Protein AF-A0A525IWB9-F1 (afdb_monomer_lite)

Sequence (132 aa):
MSERPVLIMIAVTKRSLAMPATTPESQALTFRILTALDKLARHENGTLTDEAVAAIEPACDRFVELHTEIMKLAPKRAGPFDPAQRCKDFEPARKVFEKPDTFEVFANLNPSLREAEKLCSRYGRRAAEAAS

Structure (mmCIF, N/CA/C/O backbone):
data_AF-A0A525IWB9-F1
#
_entry.id   AF-A0A525IWB9-F1
#
loop_
_atom_site.group_PDB
_atom_site.id
_atom_site.type_symbol
_atom_site.label_atom_id
_atom_site.label_alt_id
_atom_site.label_comp_id
_atom_site.label_asym_id
_atom_site.label_entity_id
_atom_site.label_seq_id
_atom_site.pdbx_PDB_ins_code
_atom_site.Cartn_x
_atom_site.Cartn_y
_atom_site.Cartn_z
_atom_site.occupancy
_atom_site.B_iso_or_equiv
_atom_site.auth_seq_id
_atom_site.auth_comp_id
_atom_site.auth_asym_id
_atom_site.auth_atom_id
_atom_site.pdbx_PDB_model_num
ATOM 1 N N . MET A 1 1 ? -10.262 11.592 -4.246 1.00 54.31 1 MET A N 1
ATOM 2 C CA . MET A 1 1 ? -9.749 10.210 -4.400 1.00 54.31 1 MET A CA 1
ATOM 3 C C . MET A 1 1 ? -10.042 9.470 -3.106 1.00 54.31 1 MET A C 1
ATOM 5 O O . MET A 1 1 ? -9.957 10.106 -2.067 1.00 54.31 1 MET A O 1
ATOM 9 N N . SER A 1 2 ? -10.427 8.192 -3.163 1.00 69.75 2 SER A N 1
ATOM 10 C CA . SER A 1 2 ? -10.586 7.355 -1.959 1.00 69.75 2 SER A CA 1
ATOM 11 C C . SER A 1 2 ? -9.243 7.231 -1.223 1.00 69.75 2 SER A C 1
ATOM 13 O O . SER A 1 2 ? -8.217 7.128 -1.894 1.00 69.75 2 SER A O 1
ATOM 15 N N . GLU A 1 3 ? -9.217 7.218 0.118 1.00 79.25 3 GLU A N 1
ATOM 16 C CA . GLU A 1 3 ? -7.968 6.998 0.872 1.00 79.25 3 GLU A CA 1
ATOM 17 C C . GLU A 1 3 ? -7.464 5.549 0.766 1.00 79.25 3 GLU A C 1
ATOM 19 O O . GLU A 1 3 ? -6.282 5.282 0.973 1.00 79.25 3 GLU A O 1
ATOM 24 N N . ARG A 1 4 ? -8.333 4.601 0.396 1.00 87.69 4 ARG A N 1
ATOM 25 C CA . ARG A 1 4 ? -8.058 3.154 0.396 1.00 87.69 4 ARG A CA 1
ATOM 26 C C . ARG A 1 4 ? -6.792 2.742 -0.370 1.00 87.69 4 ARG A C 1
ATOM 28 O O . ARG A 1 4 ? -5.980 2.020 0.214 1.00 87.69 4 ARG A O 1
ATOM 35 N N . PRO A 1 5 ? -6.548 3.200 -1.618 1.00 86.44 5 PRO A N 1
ATOM 36 C CA . PRO A 1 5 ? -5.299 2.900 -2.320 1.00 86.44 5 PRO A CA 1
ATOM 37 C C . PRO A 1 5 ? -4.065 3.416 -1.574 1.00 86.44 5 PRO A C 1
ATOM 39 O O . PRO A 1 5 ? -3.016 2.777 -1.593 1.00 86.44 5 PRO A O 1
ATOM 42 N N . VAL A 1 6 ? -4.187 4.555 -0.887 1.00 84.44 6 VAL A N 1
ATOM 43 C CA . VAL A 1 6 ? -3.088 5.158 -0.125 1.00 84.44 6 VAL A CA 1
ATOM 44 C C . VAL A 1 6 ? -2.752 4.320 1.104 1.00 84.44 6 VAL A C 1
ATOM 46 O O . VAL A 1 6 ? -1.576 4.047 1.340 1.00 84.44 6 VAL A O 1
ATOM 49 N N . LEU A 1 7 ? -3.757 3.821 1.829 1.00 89.12 7 LEU A N 1
ATOM 50 C CA . LEU A 1 7 ? -3.541 2.928 2.975 1.00 89.12 7 LEU A CA 1
ATOM 51 C C . LEU A 1 7 ? -2.818 1.632 2.558 1.00 89.12 7 LEU A C 1
ATOM 53 O O . LEU A 1 7 ? -1.889 1.191 3.237 1.00 89.12 7 LEU A O 1
ATOM 57 N N . ILE A 1 8 ? -3.177 1.064 1.399 1.00 91.44 8 ILE A N 1
ATOM 58 C CA . ILE A 1 8 ? -2.498 -0.109 0.819 1.00 91.44 8 ILE A CA 1
ATOM 59 C C . ILE A 1 8 ? -1.023 0.208 0.524 1.00 91.44 8 ILE A C 1
ATOM 61 O O . ILE A 1 8 ? -0.137 -0.563 0.899 1.00 91.44 8 ILE A O 1
ATOM 65 N N . MET A 1 9 ? -0.743 1.354 -0.106 1.00 87.75 9 MET A N 1
ATOM 66 C CA . MET A 1 9 ? 0.630 1.781 -0.403 1.00 87.75 9 MET A CA 1
ATOM 67 C C . MET A 1 9 ? 1.463 1.990 0.869 1.00 87.75 9 MET A C 1
ATOM 69 O O . MET A 1 9 ? 2.642 1.630 0.893 1.00 87.75 9 MET A O 1
ATOM 73 N N . ILE A 1 10 ? 0.870 2.519 1.944 1.00 87.19 10 ILE A N 1
ATOM 74 C CA . ILE A 1 10 ? 1.555 2.684 3.234 1.00 87.19 10 ILE A CA 1
ATOM 75 C C . ILE A 1 10 ? 1.952 1.326 3.820 1.00 87.19 10 ILE A C 1
ATOM 77 O O . ILE A 1 10 ? 3.096 1.174 4.245 1.00 87.19 10 ILE A O 1
ATOM 81 N N . ALA A 1 11 ? 1.072 0.320 3.798 1.00 91.88 11 ALA A N 1
ATOM 82 C CA . ALA A 1 11 ? 1.393 -1.015 4.314 1.00 91.88 11 ALA A CA 1
ATOM 83 C C . ALA A 1 11 ? 2.593 -1.650 3.580 1.00 91.88 11 ALA A C 1
ATOM 85 O O . ALA A 1 11 ? 3.518 -2.169 4.214 1.00 91.88 11 ALA A O 1
ATOM 86 N N . VAL A 1 12 ? 2.626 -1.553 2.243 1.00 90.06 12 VAL A N 1
ATOM 87 C CA . VAL A 1 12 ? 3.751 -2.033 1.410 1.00 90.06 12 VAL A CA 1
ATOM 88 C C . VAL A 1 12 ? 5.028 -1.247 1.695 1.00 90.06 12 VAL A C 1
ATOM 90 O O . VAL A 1 12 ? 6.120 -1.818 1.775 1.00 90.06 12 VAL A O 1
ATOM 93 N N . THR A 1 13 ? 4.896 0.062 1.897 1.00 84.44 13 THR A N 1
ATOM 94 C CA . THR A 1 13 ? 6.021 0.923 2.259 1.00 84.44 13 THR A CA 1
ATOM 95 C C . THR A 1 13 ? 6.617 0.503 3.592 1.00 84.44 13 THR A C 1
ATOM 97 O O . THR A 1 13 ? 7.815 0.254 3.666 1.00 84.44 13 THR A O 1
ATOM 100 N N . LYS A 1 14 ? 5.793 0.370 4.636 1.00 86.31 14 LYS A N 1
ATOM 101 C CA . LYS A 1 14 ? 6.248 -0.033 5.970 1.00 86.31 14 LYS A CA 1
ATOM 102 C C . LYS A 1 14 ? 6.959 -1.382 5.941 1.00 86.31 14 LYS A C 1
ATOM 104 O O . LYS A 1 14 ? 8.001 -1.530 6.571 1.00 86.31 14 LYS A O 1
ATOM 109 N N . ARG A 1 15 ? 6.464 -2.337 5.147 1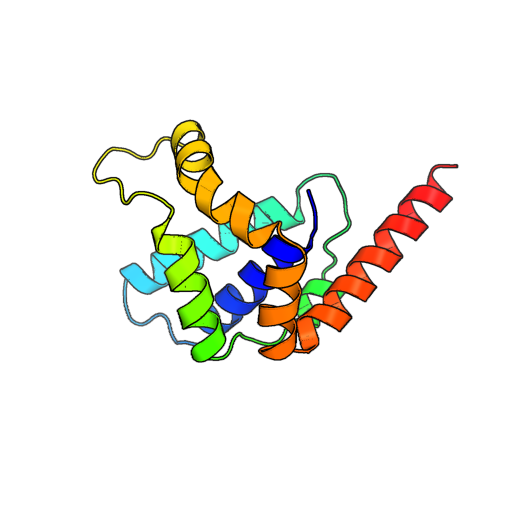.00 89.06 15 ARG A N 1
ATOM 110 C CA . ARG A 1 15 ? 7.149 -3.619 4.924 1.00 89.06 15 ARG A CA 1
ATOM 111 C C . ARG A 1 15 ? 8.521 -3.439 4.278 1.00 89.06 15 ARG A C 1
ATOM 113 O O . ARG A 1 15 ? 9.481 -4.056 4.729 1.00 89.06 15 ARG A O 1
ATOM 120 N N . SER A 1 16 ? 8.609 -2.587 3.260 1.00 82.56 16 SER A N 1
ATOM 121 C CA . SER A 1 16 ? 9.869 -2.290 2.568 1.00 82.56 16 SER A CA 1
ATOM 122 C C . SER A 1 16 ? 10.878 -1.600 3.492 1.00 82.56 16 SER A C 1
ATOM 124 O O . SER A 1 16 ? 12.058 -1.919 3.442 1.00 82.56 16 SER A O 1
ATOM 126 N N . LEU A 1 17 ? 10.413 -0.707 4.374 1.00 79.50 17 LEU A N 1
ATOM 127 C CA . LEU A 1 17 ? 11.240 -0.018 5.373 1.00 79.50 17 LEU A CA 1
ATOM 128 C C . LEU A 1 17 ? 11.690 -0.935 6.517 1.00 79.50 17 LEU A C 1
ATOM 130 O O . LEU A 1 17 ? 12.763 -0.732 7.077 1.00 79.50 17 LEU A O 1
ATOM 134 N N . ALA A 1 18 ? 10.885 -1.941 6.865 1.00 81.56 18 ALA A N 1
ATOM 135 C CA . ALA A 1 18 ? 11.248 -2.953 7.854 1.00 81.56 18 ALA A CA 1
ATOM 136 C C . ALA A 1 18 ? 12.355 -3.900 7.352 1.00 81.56 18 ALA A C 1
ATOM 138 O O . ALA A 1 18 ? 12.944 -4.636 8.143 1.00 81.56 18 ALA A O 1
ATOM 139 N N . MET A 1 19 ? 12.645 -3.898 6.046 1.00 75.81 19 MET A N 1
ATOM 140 C CA . MET A 1 19 ? 13.786 -4.603 5.475 1.00 75.81 19 MET A CA 1
ATOM 141 C C . MET A 1 19 ? 14.987 -3.651 5.397 1.00 75.81 19 MET A C 1
ATOM 143 O O . MET A 1 19 ? 14.859 -2.560 4.841 1.00 75.81 19 MET A O 1
ATOM 147 N N . PRO A 1 20 ? 16.167 -4.031 5.917 1.00 70.06 20 PRO A N 1
ATOM 148 C CA . PRO A 1 20 ? 17.338 -3.171 5.838 1.00 70.06 20 PRO A CA 1
ATOM 149 C C . PRO A 1 20 ? 17.693 -2.902 4.371 1.00 70.06 20 PRO A C 1
ATOM 151 O O . PRO A 1 20 ? 17.874 -3.827 3.578 1.00 70.06 20 PRO A O 1
ATOM 154 N N . ALA A 1 21 ? 17.792 -1.621 4.014 1.00 70.25 21 ALA A N 1
ATOM 155 C CA . ALA A 1 21 ? 18.175 -1.184 2.678 1.00 70.25 21 ALA A CA 1
ATOM 156 C C . ALA A 1 21 ? 19.690 -1.367 2.484 1.00 70.25 21 ALA A C 1
ATOM 158 O O . ALA A 1 21 ? 20.488 -0.451 2.694 1.00 70.25 21 ALA A O 1
ATOM 159 N N . THR A 1 22 ? 20.089 -2.590 2.138 1.00 74.44 22 THR A N 1
ATOM 160 C CA . THR A 1 22 ? 21.496 -3.007 2.029 1.00 74.44 22 THR A CA 1
ATOM 161 C C . THR A 1 22 ? 22.131 -2.690 0.675 1.00 74.44 22 THR A C 1
ATOM 163 O O . THR A 1 22 ? 23.346 -2.797 0.538 1.00 74.44 22 THR A O 1
ATOM 166 N N . THR A 1 23 ? 21.337 -2.282 -0.320 1.00 75.31 23 THR A N 1
ATOM 167 C CA . THR A 1 23 ? 21.807 -1.951 -1.678 1.00 75.31 23 THR A CA 1
ATOM 168 C C . THR A 1 23 ? 21.439 -0.518 -2.077 1.00 75.31 23 THR A C 1
ATOM 170 O O . THR A 1 23 ? 20.387 -0.027 -1.645 1.00 75.31 23 THR A O 1
ATOM 173 N N . PRO A 1 24 ? 22.233 0.151 -2.934 1.00 76.00 24 PRO A N 1
ATOM 174 C CA . PRO A 1 24 ? 21.902 1.478 -3.463 1.00 76.00 24 PRO A CA 1
ATOM 175 C C . PRO A 1 24 ? 20.512 1.543 -4.111 1.00 76.00 24 PRO A C 1
ATOM 177 O O . PRO A 1 24 ? 19.774 2.512 -3.935 1.00 76.00 24 PRO A O 1
ATOM 180 N N . GLU A 1 25 ? 20.109 0.482 -4.808 1.00 70.31 25 GLU A N 1
ATOM 181 C CA . GLU A 1 25 ? 18.802 0.363 -5.449 1.00 70.31 25 GLU A CA 1
ATOM 182 C C . GLU A 1 25 ? 17.667 0.313 -4.419 1.00 70.31 25 GLU A C 1
ATOM 184 O O . GLU A 1 25 ? 16.662 1.013 -4.574 1.00 70.31 25 GLU A O 1
ATOM 189 N N . SER A 1 26 ? 17.832 -0.469 -3.346 1.00 66.75 26 SER A N 1
ATOM 190 C CA . SER A 1 26 ? 16.850 -0.539 -2.255 1.00 66.75 26 SER A CA 1
ATOM 191 C C . SER A 1 26 ? 16.720 0.790 -1.504 1.00 66.75 26 SER A C 1
ATOM 193 O O . SER A 1 26 ? 15.611 1.202 -1.169 1.00 66.75 26 SER A O 1
ATOM 195 N N . GLN A 1 27 ? 17.824 1.521 -1.319 1.00 68.75 27 GLN A N 1
ATOM 196 C CA . GLN A 1 27 ? 17.824 2.845 -0.689 1.00 68.75 27 GLN A CA 1
ATOM 197 C C . GLN A 1 27 ? 17.124 3.888 -1.568 1.00 68.75 27 GLN A C 1
ATOM 199 O O . GLN A 1 27 ? 16.285 4.652 -1.084 1.00 68.75 27 GLN A O 1
ATOM 204 N N . ALA A 1 28 ? 17.405 3.890 -2.874 1.00 70.50 28 ALA A N 1
ATOM 205 C CA . ALA A 1 28 ? 16.753 4.781 -3.830 1.00 70.50 28 ALA A CA 1
ATOM 206 C C . ALA A 1 28 ? 15.242 4.511 -3.939 1.00 70.50 28 ALA A C 1
ATOM 208 O O . ALA A 1 28 ? 14.452 5.451 -4.064 1.00 70.50 28 ALA A O 1
ATOM 209 N N . LEU A 1 29 ? 14.823 3.243 -3.873 1.00 67.94 29 LEU A N 1
ATOM 210 C CA . LEU A 1 29 ? 13.411 2.866 -3.817 1.00 67.94 29 LEU A CA 1
ATOM 211 C C . LEU A 1 29 ? 12.751 3.392 -2.537 1.00 67.94 29 LEU A C 1
ATOM 213 O O . LEU A 1 29 ? 11.728 4.069 -2.625 1.00 67.94 29 LEU A O 1
ATOM 217 N N . THR A 1 30 ? 13.372 3.166 -1.379 1.00 68.75 30 THR A N 1
ATOM 218 C CA . THR A 1 30 ? 12.917 3.691 -0.085 1.00 68.75 30 THR A CA 1
ATOM 219 C C . THR A 1 30 ? 12.729 5.208 -0.118 1.00 68.75 30 THR A C 1
ATOM 221 O O . THR A 1 30 ? 11.656 5.699 0.230 1.00 68.75 30 THR A O 1
ATOM 224 N N . PHE A 1 31 ? 13.711 5.964 -0.616 1.00 68.81 31 PHE A N 1
ATOM 225 C CA . PHE A 1 31 ? 13.616 7.424 -0.702 1.00 68.81 31 PHE A CA 1
ATOM 226 C C . PHE A 1 31 ? 12.485 7.895 -1.631 1.00 68.81 31 PHE A C 1
ATOM 228 O O . PHE A 1 31 ? 11.748 8.829 -1.304 1.00 68.81 31 PHE A O 1
ATOM 235 N N . ARG A 1 32 ? 12.300 7.232 -2.783 1.00 66.88 32 ARG A N 1
ATOM 236 C CA . ARG A 1 32 ? 11.201 7.538 -3.716 1.00 66.88 32 ARG A CA 1
ATOM 237 C C . ARG A 1 32 ? 9.838 7.297 -3.081 1.00 66.88 32 ARG A C 1
ATOM 239 O O . ARG A 1 32 ? 8.940 8.116 -3.261 1.00 66.88 32 ARG A O 1
ATOM 246 N N . ILE A 1 33 ? 9.695 6.198 -2.346 1.00 67.50 33 ILE A N 1
ATOM 247 C CA . ILE A 1 33 ? 8.451 5.846 -1.666 1.00 67.50 33 ILE A CA 1
ATOM 248 C C . ILE A 1 33 ? 8.154 6.847 -0.541 1.00 67.50 33 ILE A C 1
ATOM 250 O O . ILE A 1 33 ? 7.050 7.382 -0.493 1.00 67.50 33 ILE A O 1
ATOM 254 N N . LEU A 1 34 ? 9.136 7.173 0.304 1.00 69.12 34 LEU A N 1
ATOM 255 C CA . LEU A 1 34 ? 8.980 8.179 1.362 1.00 69.12 34 LEU A CA 1
ATOM 256 C C . LEU A 1 34 ? 8.598 9.554 0.795 1.00 69.12 34 LEU A C 1
ATOM 258 O O . LEU A 1 34 ? 7.695 10.204 1.310 1.00 69.12 34 LEU A O 1
ATOM 262 N N . THR A 1 35 ? 9.217 9.964 -0.315 1.00 67.88 35 THR A N 1
ATOM 263 C CA . THR A 1 35 ? 8.874 11.217 -1.009 1.00 67.88 35 THR A CA 1
ATOM 264 C C . THR A 1 35 ? 7.447 11.195 -1.565 1.00 67.88 35 THR A C 1
ATOM 266 O O . THR A 1 35 ? 6.751 12.209 -1.541 1.00 67.88 35 THR A O 1
ATOM 269 N N . ALA A 1 36 ? 7.000 10.055 -2.099 1.00 66.00 36 ALA A N 1
ATOM 270 C CA . ALA A 1 36 ? 5.633 9.901 -2.587 1.00 66.00 36 ALA A CA 1
ATOM 271 C C . ALA A 1 36 ? 4.620 9.969 -1.435 1.00 66.00 36 ALA A C 1
ATOM 273 O O . ALA A 1 36 ? 3.602 10.641 -1.575 1.00 66.00 36 ALA A O 1
ATOM 274 N N . LEU A 1 37 ? 4.921 9.342 -0.294 1.00 66.50 37 LEU A N 1
ATOM 275 C CA . LEU A 1 37 ? 4.086 9.417 0.904 1.00 66.50 37 LEU A CA 1
ATOM 276 C C . LEU A 1 37 ? 4.018 10.833 1.482 1.00 66.50 37 LEU A C 1
ATOM 278 O O . LEU A 1 37 ? 2.921 11.284 1.783 1.00 66.50 37 LEU A O 1
ATOM 282 N N . ASP A 1 38 ? 5.137 11.557 1.572 1.00 67.94 38 ASP A N 1
ATOM 283 C CA . ASP A 1 38 ? 5.153 12.949 2.053 1.00 67.94 38 ASP A CA 1
ATOM 284 C C . ASP A 1 38 ? 4.297 13.863 1.157 1.00 67.94 38 ASP A C 1
ATOM 286 O O . ASP A 1 38 ? 3.498 14.660 1.646 1.00 67.94 38 ASP A O 1
ATOM 290 N N . LYS A 1 39 ? 4.363 13.684 -0.168 1.00 66.69 39 LYS A N 1
ATOM 291 C CA . LYS A 1 39 ? 3.499 14.413 -1.113 1.00 66.69 39 LYS A CA 1
ATOM 292 C C . LYS A 1 39 ? 2.022 14.041 -0.988 1.00 66.69 39 LYS A C 1
ATOM 294 O O . LYS A 1 39 ? 1.172 14.911 -1.149 1.00 66.69 39 LYS A O 1
ATOM 299 N N . LEU A 1 40 ? 1.713 12.769 -0.730 1.00 64.19 40 LEU A N 1
ATOM 300 C CA . LEU A 1 40 ? 0.338 12.297 -0.541 1.00 64.19 40 LEU A CA 1
ATOM 301 C C . LEU A 1 40 ? -0.251 12.777 0.791 1.00 64.19 40 LEU A C 1
ATOM 303 O O . LEU A 1 40 ? -1.409 13.178 0.815 1.00 64.19 40 LEU A O 1
ATOM 307 N N . ALA A 1 41 ? 0.545 12.794 1.863 1.00 60.34 41 ALA A N 1
ATOM 308 C CA . ALA A 1 41 ? 0.151 13.308 3.174 1.00 60.34 41 ALA A CA 1
ATOM 309 C C . ALA A 1 41 ? -0.107 14.824 3.155 1.00 60.34 41 ALA A C 1
ATOM 311 O O . ALA A 1 41 ? -0.974 15.314 3.870 1.00 60.34 41 ALA A O 1
ATOM 312 N N . ARG A 1 42 ? 0.612 15.568 2.304 1.00 60.81 42 ARG A N 1
ATOM 313 C CA . ARG A 1 42 ? 0.467 17.026 2.157 1.00 60.81 42 ARG A CA 1
ATOM 314 C C . ARG A 1 42 ? -0.563 17.463 1.110 1.00 60.81 42 ARG A C 1
ATOM 316 O O . ARG A 1 42 ? -0.771 18.664 0.955 1.00 60.81 42 ARG A O 1
ATOM 323 N N . HIS A 1 43 ? -1.188 16.542 0.373 1.00 56.81 43 HIS A N 1
ATOM 324 C CA . HIS A 1 43 ? -2.215 16.909 -0.606 1.00 56.81 43 HIS A CA 1
ATOM 325 C C . HIS A 1 43 ? -3.519 17.305 0.115 1.00 56.81 43 HIS A C 1
ATOM 327 O O . HIS A 1 43 ? -3.987 16.600 1.004 1.00 56.81 43 HIS A O 1
ATOM 333 N N . GLU A 1 44 ? -4.092 18.438 -0.298 1.00 47.84 44 GLU A N 1
ATOM 334 C CA . GLU A 1 44 ? -5.003 19.363 0.415 1.00 47.84 44 GLU A CA 1
ATOM 335 C C . GLU A 1 44 ? -6.328 18.845 1.028 1.00 47.84 44 GLU A C 1
ATOM 337 O O . GLU A 1 44 ? -7.138 19.655 1.465 1.00 47.84 44 GLU A O 1
ATOM 342 N N . ASN A 1 45 ? -6.570 17.537 1.150 1.00 52.34 45 ASN A N 1
ATOM 343 C CA . ASN A 1 45 ? -7.832 17.026 1.708 1.00 52.34 45 ASN A CA 1
ATOM 344 C C . ASN A 1 45 ? -7.755 16.509 3.154 1.00 52.34 45 ASN A C 1
ATOM 346 O O . ASN A 1 45 ? -8.781 16.092 3.678 1.00 52.34 45 ASN A O 1
ATOM 350 N N . GLY A 1 46 ? -6.593 16.543 3.819 1.00 54.50 46 GLY A N 1
ATOM 351 C CA . GLY A 1 46 ? -6.476 16.371 5.281 1.00 54.50 46 GLY A CA 1
ATOM 352 C C . GLY A 1 46 ? -7.008 15.058 5.883 1.00 54.50 46 GLY A C 1
ATOM 353 O O . GLY A 1 46 ? -7.078 14.937 7.103 1.00 54.50 46 GLY A O 1
ATOM 354 N N . THR A 1 47 ? -7.401 14.074 5.070 1.00 64.50 47 THR A N 1
ATOM 355 C CA . THR A 1 47 ? -8.031 12.843 5.565 1.00 64.50 47 THR A CA 1
ATOM 356 C C . THR A 1 47 ? -7.030 11.767 5.967 1.00 64.50 47 THR A C 1
ATOM 358 O O . THR A 1 47 ? -7.386 10.846 6.697 1.00 64.50 47 THR A O 1
ATOM 361 N N . LEU A 1 48 ? -5.769 11.875 5.549 1.00 75.06 48 LEU A N 1
ATOM 362 C CA . LEU A 1 48 ? -4.705 10.962 5.952 1.00 75.06 48 LEU A CA 1
ATOM 363 C C . LEU A 1 48 ? -3.943 11.554 7.145 1.00 75.06 48 LEU A C 1
ATOM 365 O O . LEU A 1 48 ? -3.091 12.418 6.960 1.00 75.06 48 LEU A O 1
ATOM 369 N N . THR A 1 49 ? -4.267 11.106 8.360 1.00 76.06 49 THR A N 1
ATOM 370 C CA . THR A 1 49 ? -3.643 11.611 9.595 1.00 76.06 49 THR A CA 1
ATOM 371 C C . THR A 1 49 ? -2.457 10.761 10.041 1.00 76.06 49 THR A C 1
ATOM 373 O O . THR A 1 49 ? -2.356 9.584 9.679 1.00 76.06 49 THR A O 1
ATOM 376 N N . ASP A 1 50 ? -1.585 11.327 10.877 1.00 79.38 50 ASP A N 1
ATOM 377 C CA . ASP A 1 50 ? -0.455 10.603 11.471 1.00 79.38 50 ASP A CA 1
ATOM 378 C C . ASP A 1 50 ? -0.922 9.382 12.273 1.00 79.38 50 ASP A C 1
ATOM 380 O O . ASP A 1 50 ? -0.288 8.329 12.219 1.00 79.38 50 ASP A O 1
ATOM 384 N N . GLU A 1 51 ? -2.071 9.467 12.952 1.00 82.00 51 GLU A N 1
ATOM 385 C CA . GLU A 1 51 ? -2.665 8.335 13.669 1.00 82.00 51 GLU A CA 1
ATOM 386 C C . GLU A 1 51 ? -3.119 7.230 12.712 1.00 82.00 51 GLU A C 1
ATOM 388 O O . GLU A 1 51 ? -2.895 6.049 12.985 1.00 82.00 51 GLU A O 1
ATOM 393 N N . ALA A 1 52 ? -3.728 7.593 11.577 1.00 84.94 52 ALA A N 1
ATOM 394 C CA . ALA A 1 52 ? -4.122 6.627 10.557 1.00 84.94 52 ALA A CA 1
ATOM 3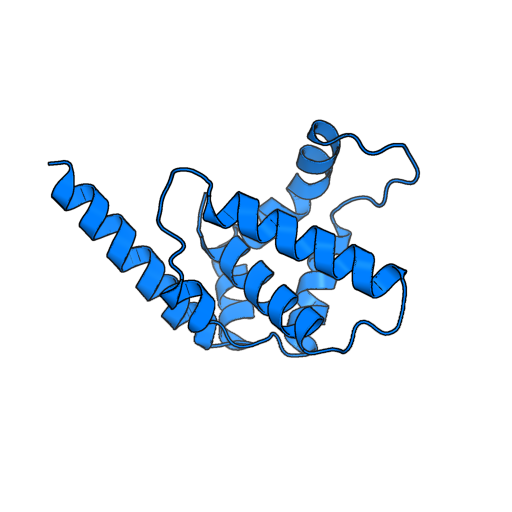95 C C . ALA A 1 52 ? -2.892 5.940 9.951 1.00 84.94 52 ALA A C 1
ATOM 397 O O . ALA A 1 52 ? -2.884 4.721 9.789 1.00 84.94 52 ALA A O 1
ATOM 398 N N . VAL A 1 53 ? -1.825 6.699 9.675 1.00 83.88 53 VAL A N 1
ATOM 399 C CA . VAL A 1 53 ? -0.551 6.146 9.203 1.00 83.88 53 VAL A CA 1
ATOM 400 C C . VAL A 1 53 ? 0.059 5.230 10.261 1.00 83.88 53 VAL A C 1
ATOM 402 O O . VAL A 1 53 ? 0.485 4.127 9.923 1.00 83.88 53 VAL A O 1
ATOM 405 N N . ALA A 1 54 ? 0.097 5.640 11.530 1.00 86.12 54 ALA A N 1
ATOM 406 C CA . ALA A 1 54 ? 0.665 4.865 12.631 1.00 86.12 54 ALA A CA 1
ATOM 407 C C . ALA A 1 54 ? -0.054 3.524 12.820 1.00 86.12 54 ALA A C 1
ATOM 409 O O . ALA A 1 54 ? 0.621 2.503 12.935 1.00 86.12 54 ALA A O 1
ATOM 410 N N . ALA A 1 55 ? -1.387 3.518 12.742 1.00 89.31 55 ALA A N 1
ATOM 411 C CA . ALA A 1 55 ? -2.218 2.328 12.912 1.00 89.31 55 ALA A CA 1
ATOM 412 C C . ALA A 1 55 ? -2.019 1.251 11.830 1.00 89.31 55 ALA A C 1
ATOM 414 O O . ALA A 1 55 ? -2.425 0.112 12.033 1.00 89.31 55 ALA A O 1
ATOM 415 N N . ILE A 1 56 ? -1.434 1.579 10.672 1.00 91.38 56 ILE A N 1
ATOM 416 C CA . ILE A 1 56 ? -1.221 0.601 9.597 1.00 91.38 56 ILE A CA 1
ATOM 417 C C . ILE A 1 56 ? -0.044 -0.317 9.935 1.00 91.38 56 ILE A C 1
ATOM 419 O O . ILE A 1 56 ? 1.092 0.141 10.018 1.00 91.38 56 ILE A O 1
ATOM 423 N N . GLU A 1 57 ? -0.275 -1.617 10.041 1.00 93.00 57 GLU A N 1
ATOM 424 C CA . GLU A 1 57 ? 0.791 -2.606 10.177 1.00 93.00 57 GLU A CA 1
ATOM 425 C C . GLU A 1 57 ? 1.515 -2.839 8.834 1.00 93.00 57 GLU A C 1
ATOM 427 O O . GLU A 1 57 ? 0.920 -2.650 7.762 1.00 93.00 57 GLU A O 1
ATOM 432 N N . PRO A 1 58 ? 2.796 -3.254 8.843 1.00 92.12 58 PRO A N 1
ATOM 433 C CA . PRO A 1 58 ? 3.507 -3.653 7.633 1.00 92.12 58 PRO A CA 1
ATOM 434 C C . PRO A 1 58 ? 2.788 -4.778 6.874 1.00 92.12 58 PRO A C 1
ATOM 436 O O . PRO A 1 58 ? 2.275 -5.726 7.462 1.00 92.12 58 PRO A O 1
ATOM 439 N N . ALA A 1 59 ? 2.794 -4.705 5.543 1.00 93.94 59 ALA A N 1
ATOM 440 C CA . ALA A 1 59 ? 2.250 -5.753 4.683 1.00 93.94 59 ALA A CA 1
ATOM 441 C C . ALA A 1 59 ? 2.971 -7.107 4.869 1.00 93.94 59 ALA A C 1
ATOM 443 O O . ALA A 1 59 ? 4.198 -7.160 4.937 1.00 93.94 59 ALA A O 1
ATOM 444 N N . CYS A 1 60 ? 2.218 -8.212 4.871 1.00 93.56 60 CYS A N 1
ATOM 445 C CA . CYS A 1 60 ? 2.773 -9.568 4.793 1.00 93.56 60 CYS A CA 1
ATOM 446 C C . CYS A 1 60 ? 3.189 -9.931 3.353 1.00 93.56 60 CYS A C 1
ATOM 448 O O . CYS A 1 60 ? 2.829 -9.241 2.398 1.00 93.56 60 CYS A O 1
ATOM 450 N N . ASP A 1 61 ? 3.916 -11.033 3.162 1.00 93.75 61 ASP A N 1
ATOM 451 C CA . ASP A 1 61 ? 4.442 -11.395 1.836 1.00 93.75 61 ASP A CA 1
ATOM 452 C C . ASP A 1 61 ? 3.320 -11.606 0.805 1.00 93.75 61 ASP A C 1
ATOM 454 O O . ASP A 1 61 ? 3.380 -11.068 -0.300 1.00 93.75 61 ASP A O 1
ATOM 458 N N . ARG A 1 62 ? 2.219 -12.263 1.198 1.00 95.38 62 ARG A N 1
ATOM 459 C CA . ARG A 1 62 ? 1.055 -12.465 0.320 1.00 95.38 62 ARG A CA 1
ATOM 460 C C . ARG A 1 62 ? 0.387 -11.154 -0.104 1.00 95.38 62 ARG A C 1
ATOM 462 O O . ARG A 1 62 ? -0.106 -11.038 -1.224 1.00 95.38 62 ARG A O 1
ATOM 469 N N . PHE A 1 63 ? 0.382 -10.159 0.782 1.00 96.69 63 PHE A N 1
ATOM 470 C CA . PHE A 1 63 ? -0.093 -8.811 0.475 1.00 96.69 63 PHE A CA 1
ATOM 471 C C . PHE A 1 63 ? 0.806 -8.167 -0.587 1.00 96.69 63 PHE A C 1
ATOM 473 O O . PHE A 1 63 ? 0.312 -7.612 -1.571 1.00 96.69 63 PHE A O 1
ATOM 480 N N . VAL A 1 64 ? 2.128 -8.257 -0.411 1.00 93.50 64 VAL A N 1
ATOM 481 C CA . VAL A 1 64 ? 3.113 -7.685 -1.340 1.00 93.50 64 VAL A CA 1
ATOM 482 C C . VAL A 1 64 ? 3.048 -8.355 -2.713 1.00 93.50 64 VAL A C 1
ATOM 484 O O . VAL A 1 64 ? 3.119 -7.656 -3.725 1.00 93.50 64 VAL A O 1
ATOM 487 N N . GLU A 1 65 ? 2.863 -9.674 -2.773 1.00 94.38 65 GLU A N 1
ATOM 488 C CA . GLU A 1 65 ? 2.651 -10.409 -4.025 1.00 94.38 65 GLU A CA 1
ATOM 489 C C . GLU A 1 65 ? 1.454 -9.853 -4.800 1.00 94.38 65 GLU A C 1
ATOM 491 O O . GLU A 1 65 ? 1.597 -9.465 -5.959 1.00 94.38 65 GLU A O 1
ATOM 496 N N . LEU A 1 66 ? 0.292 -9.733 -4.149 1.00 95.19 66 LEU A N 1
ATOM 497 C CA . LEU A 1 66 ? -0.917 -9.222 -4.795 1.00 95.19 66 LEU A CA 1
ATOM 498 C C . LEU A 1 66 ? -0.738 -7.781 -5.283 1.00 95.19 66 LEU A C 1
ATOM 500 O O . LEU A 1 66 ? -1.082 -7.459 -6.420 1.00 95.19 66 LEU A O 1
ATOM 504 N N . HIS A 1 67 ? -0.166 -6.920 -4.439 1.00 94.00 67 HIS A N 1
ATOM 505 C CA . HIS A 1 67 ? 0.170 -5.553 -4.829 1.00 94.00 67 HIS A CA 1
ATOM 506 C C . HIS A 1 67 ? 1.087 -5.541 -6.060 1.00 94.00 67 HIS A C 1
ATOM 508 O O . HIS A 1 67 ? 0.864 -4.777 -6.998 1.00 94.00 67 HIS A O 1
ATOM 514 N N . THR A 1 68 ? 2.091 -6.417 -6.094 1.00 91.69 68 THR A N 1
ATOM 515 C CA . THR A 1 68 ? 3.040 -6.523 -7.207 1.00 91.69 68 THR A CA 1
ATOM 516 C C . THR A 1 68 ? 2.362 -6.983 -8.495 1.00 91.69 68 THR A C 1
ATOM 518 O O . THR A 1 68 ? 2.647 -6.418 -9.549 1.00 91.69 68 THR A O 1
ATOM 521 N N . GLU A 1 69 ? 1.436 -7.943 -8.432 1.00 94.62 69 GLU A N 1
ATOM 522 C CA . GLU A 1 69 ? 0.650 -8.371 -9.598 1.00 94.62 69 GLU A CA 1
ATOM 523 C C . GLU A 1 69 ? -0.191 -7.229 -10.176 1.00 94.62 69 GLU A C 1
ATOM 525 O O . GLU A 1 69 ? -0.180 -7.013 -11.388 1.00 94.62 69 GLU A O 1
ATOM 530 N N . ILE A 1 70 ? -0.850 -6.432 -9.328 1.00 93.12 70 ILE A N 1
ATOM 531 C CA . ILE A 1 70 ? -1.596 -5.246 -9.780 1.00 93.12 70 ILE A CA 1
ATOM 532 C C . ILE A 1 70 ? -0.643 -4.232 -10.425 1.00 93.12 70 ILE A C 1
ATOM 534 O O . ILE A 1 70 ? -0.934 -3.667 -11.480 1.00 93.12 70 ILE A O 1
ATOM 538 N N . MET A 1 71 ? 0.533 -4.035 -9.832 1.00 89.00 71 MET A N 1
ATOM 539 C CA . MET A 1 71 ? 1.543 -3.108 -10.335 1.00 89.00 71 MET A CA 1
ATOM 540 C C . MET A 1 71 ? 2.139 -3.504 -11.692 1.00 89.00 71 MET A C 1
ATOM 542 O O . MET A 1 71 ? 2.642 -2.628 -12.396 1.00 89.00 71 MET A O 1
ATOM 546 N N . LYS A 1 72 ? 2.040 -4.771 -12.118 1.00 90.69 72 LYS A N 1
ATOM 547 C CA . LYS A 1 72 ? 2.436 -5.194 -13.478 1.00 90.69 72 LYS A CA 1
ATOM 548 C C . LYS A 1 72 ? 1.557 -4.594 -14.575 1.00 90.69 72 LYS A C 1
ATOM 550 O O . LYS A 1 72 ? 1.981 -4.565 -15.727 1.00 90.69 72 LYS A O 1
ATOM 555 N N . LEU A 1 73 ? 0.366 -4.098 -14.234 1.00 89.81 73 LEU A N 1
ATOM 556 C CA . LEU A 1 73 ? -0.502 -3.388 -15.175 1.00 89.81 73 LEU A CA 1
ATOM 557 C C . LEU A 1 73 ? 0.081 -2.030 -15.594 1.00 89.81 73 LEU A C 1
ATOM 559 O O . LEU A 1 73 ? -0.313 -1.496 -16.629 1.00 89.81 73 LEU A O 1
ATOM 563 N N . ALA A 1 74 ? 1.018 -1.477 -14.814 1.00 85.62 74 ALA A N 1
ATOM 564 C CA . ALA A 1 74 ? 1.751 -0.279 -15.188 1.00 85.62 74 ALA A CA 1
ATOM 565 C C . ALA A 1 74 ? 2.950 -0.654 -16.085 1.00 85.62 74 ALA A C 1
ATOM 567 O O . ALA A 1 74 ? 3.840 -1.393 -15.646 1.00 85.62 74 ALA A O 1
ATOM 568 N N . PRO A 1 75 ? 3.028 -0.153 -17.333 1.00 81.25 75 PRO A N 1
ATOM 569 C CA . PRO A 1 75 ? 4.111 -0.494 -18.243 1.00 81.25 75 PRO A CA 1
ATOM 570 C C . PRO A 1 75 ? 5.475 -0.059 -17.689 1.00 81.25 75 PRO A C 1
ATOM 572 O O . PRO A 1 75 ? 5.663 1.061 -17.203 1.00 81.25 75 PRO A O 1
ATOM 575 N N . LYS A 1 76 ? 6.467 -0.951 -17.798 1.00 76.88 76 LYS A N 1
ATOM 576 C CA . LYS A 1 76 ? 7.866 -0.629 -17.492 1.00 76.88 76 LYS A CA 1
ATOM 577 C C . LYS A 1 76 ? 8.432 0.219 -18.629 1.00 76.88 76 LYS A C 1
ATOM 579 O O . LYS A 1 76 ? 8.510 -0.244 -19.763 1.00 76.88 76 LYS A O 1
ATOM 584 N N . ARG A 1 77 ? 8.851 1.450 -18.331 1.00 72.06 77 ARG A N 1
ATOM 585 C CA . ARG A 1 77 ? 9.521 2.321 -19.305 1.00 72.06 77 ARG A CA 1
ATOM 586 C C . ARG A 1 77 ? 11.031 2.296 -19.126 1.00 72.06 77 ARG A C 1
ATOM 588 O O . ARG A 1 77 ? 11.517 2.463 -18.013 1.00 72.06 77 ARG A O 1
ATOM 595 N N . ALA A 1 78 ? 11.736 2.151 -20.245 1.00 71.50 78 ALA A N 1
ATOM 596 C CA . ALA A 1 78 ? 13.184 2.340 -20.345 1.00 71.50 78 ALA A CA 1
ATOM 597 C C . ALA A 1 78 ? 13.577 3.786 -20.725 1.00 71.50 78 ALA A C 1
ATOM 599 O O . ALA A 1 78 ? 14.758 4.106 -20.784 1.00 71.50 78 ALA A O 1
ATOM 600 N N . GLY A 1 79 ? 12.594 4.651 -21.007 1.00 72.12 79 GLY A N 1
ATOM 601 C CA . GLY A 1 79 ? 12.807 6.046 -21.399 1.00 72.12 79 GLY A CA 1
ATOM 602 C C . GLY A 1 79 ? 12.974 7.015 -20.217 1.00 72.12 79 GLY A C 1
ATOM 603 O O . GLY A 1 79 ? 12.811 6.618 -19.060 1.00 72.12 79 GLY A O 1
ATOM 604 N N . PRO A 1 80 ? 13.268 8.297 -20.503 1.00 76.19 80 PRO A N 1
ATOM 605 C CA . PRO A 1 80 ? 13.427 9.330 -19.484 1.00 76.19 80 PRO A CA 1
ATOM 606 C C . PRO A 1 80 ? 12.159 9.509 -18.638 1.00 76.19 80 PRO A C 1
ATOM 608 O O . PRO A 1 80 ? 11.040 9.218 -19.067 1.00 76.19 80 PRO A O 1
ATOM 611 N N . PHE A 1 81 ? 12.347 9.977 -17.405 1.00 76.69 81 PHE A N 1
ATOM 612 C CA . PHE A 1 81 ? 11.261 10.174 -16.451 1.00 76.69 81 PHE A CA 1
ATOM 613 C C . PHE A 1 81 ? 10.361 11.349 -16.870 1.00 76.69 81 PHE A C 1
ATOM 615 O O . PHE A 1 81 ? 10.771 12.502 -16.785 1.00 76.69 81 PHE A O 1
ATOM 622 N N . ASP A 1 82 ? 9.126 11.044 -17.275 1.00 81.44 82 ASP A N 1
ATOM 623 C CA . ASP A 1 82 ? 8.050 12.014 -17.521 1.00 81.44 82 ASP A CA 1
ATOM 624 C C . ASP A 1 82 ? 6.926 11.811 -16.481 1.00 81.44 82 ASP A C 1
ATOM 626 O O . ASP A 1 82 ? 6.235 10.785 -16.523 1.00 81.44 82 ASP A O 1
ATOM 630 N N . PRO A 1 83 ? 6.717 12.760 -15.547 1.00 73.88 83 PRO A N 1
ATOM 631 C CA . PRO A 1 83 ? 5.688 12.658 -14.514 1.00 73.88 83 PRO A CA 1
ATOM 632 C C . PRO A 1 83 ? 4.263 12.501 -15.060 1.00 73.88 83 PRO A C 1
ATOM 634 O O . PRO A 1 83 ? 3.501 11.678 -14.553 1.00 73.88 83 PRO A O 1
ATOM 637 N N . ALA A 1 84 ? 3.894 13.258 -16.097 1.00 78.94 84 ALA A N 1
ATOM 638 C CA . ALA A 1 84 ? 2.532 13.252 -16.629 1.00 78.94 84 ALA A CA 1
ATOM 639 C C . ALA A 1 84 ? 2.225 11.911 -17.298 1.00 78.94 84 ALA A C 1
ATOM 641 O O . ALA A 1 84 ? 1.141 11.339 -17.145 1.00 78.94 84 ALA A O 1
ATOM 642 N N . GLN A 1 85 ? 3.212 11.372 -18.007 1.00 81.88 85 GLN A N 1
ATOM 643 C CA . GLN A 1 85 ? 3.087 10.072 -18.633 1.00 81.88 85 GLN A CA 1
ATOM 644 C C . GLN A 1 85 ? 3.124 8.924 -17.618 1.00 81.88 85 GLN A C 1
ATOM 646 O O . GLN A 1 85 ? 2.388 7.954 -17.781 1.00 81.88 85 GLN A O 1
ATOM 651 N N . ARG A 1 86 ? 3.888 9.052 -16.526 1.00 78.12 86 ARG A N 1
ATOM 652 C CA . ARG A 1 86 ? 3.858 8.099 -15.406 1.00 78.12 86 ARG A CA 1
ATOM 653 C C . ARG A 1 86 ? 2.480 8.001 -14.761 1.00 78.12 86 ARG A C 1
ATOM 655 O O . ARG A 1 86 ? 2.046 6.891 -14.465 1.00 78.12 86 ARG A O 1
ATOM 662 N N . CYS A 1 87 ? 1.781 9.123 -14.586 1.00 78.38 87 CYS A N 1
ATOM 663 C CA . CYS A 1 87 ? 0.401 9.110 -14.100 1.00 78.38 87 CYS A CA 1
ATOM 664 C C . CY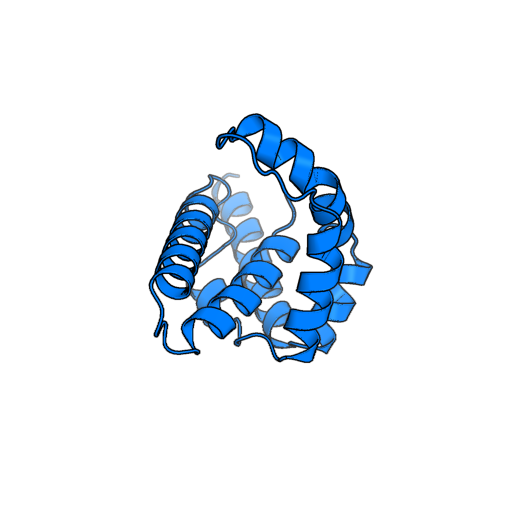S A 1 87 ? -0.518 8.315 -15.041 1.00 78.38 87 CYS A C 1
ATOM 666 O O . CYS A 1 87 ? -1.269 7.463 -14.577 1.00 78.38 87 CYS A O 1
ATOM 668 N N . LYS A 1 88 ? -0.410 8.534 -16.360 1.00 84.56 88 LYS A N 1
ATOM 669 C CA . LYS A 1 88 ? -1.190 7.788 -17.366 1.00 84.56 88 LYS A CA 1
ATOM 670 C C . LYS A 1 88 ? -0.866 6.294 -17.367 1.00 84.56 88 LYS A C 1
ATOM 672 O O . LYS A 1 88 ? -1.768 5.472 -17.461 1.00 84.56 88 LYS A O 1
ATOM 677 N N . ASP A 1 89 ? 0.410 5.945 -17.250 1.00 86.31 89 ASP A N 1
ATOM 678 C CA . ASP A 1 89 ? 0.862 4.554 -17.212 1.00 86.31 89 ASP A CA 1
ATOM 679 C C . ASP A 1 89 ? 0.369 3.823 -15.951 1.00 86.31 89 ASP A C 1
ATOM 681 O O . ASP A 1 89 ? 0.129 2.622 -15.986 1.00 86.31 89 ASP A O 1
ATOM 685 N N . PHE A 1 90 ? 0.205 4.536 -14.836 1.00 85.31 90 PHE A N 1
ATOM 686 C CA . PHE A 1 90 ? -0.296 3.973 -13.581 1.00 85.31 90 PHE A CA 1
ATOM 687 C C . PHE A 1 90 ? -1.827 3.824 -13.558 1.00 85.31 90 PHE A C 1
ATOM 689 O O . PHE A 1 90 ? -2.367 3.098 -12.724 1.00 85.31 90 PHE A O 1
ATOM 696 N N . GLU A 1 91 ? -2.536 4.466 -14.489 1.00 88.50 91 GLU A N 1
ATOM 697 C CA . GLU A 1 91 ? -3.999 4.484 -14.555 1.00 88.50 91 GLU A CA 1
ATOM 698 C C . GLU A 1 91 ? -4.655 3.090 -14.489 1.00 88.50 91 GLU A C 1
ATOM 700 O O . GLU A 1 91 ? -5.622 2.930 -13.739 1.00 88.50 91 GLU A O 1
ATOM 705 N N . PRO A 1 92 ? -4.159 2.051 -15.194 1.00 90.75 92 PRO A N 1
ATOM 706 C CA . PRO A 1 92 ? -4.741 0.713 -15.109 1.00 90.75 92 PRO A CA 1
ATOM 707 C C . PRO A 1 92 ? -4.639 0.105 -13.704 1.00 90.75 92 PRO A C 1
ATOM 709 O O . PRO A 1 92 ? -5.609 -0.474 -13.220 1.00 90.75 92 PRO A O 1
ATOM 712 N N . ALA A 1 93 ? -3.496 0.273 -13.030 1.00 90.25 93 ALA A N 1
ATOM 713 C CA . ALA A 1 93 ? -3.301 -0.195 -11.659 1.00 90.25 93 ALA A CA 1
ATOM 714 C C . ALA A 1 93 ? -4.188 0.591 -10.682 1.00 90.25 93 ALA A C 1
ATOM 716 O O . ALA A 1 93 ? -4.872 -0.004 -9.848 1.00 90.25 93 ALA A O 1
ATOM 717 N N . ARG A 1 94 ? -4.257 1.921 -10.842 1.00 87.38 94 ARG A N 1
ATOM 718 C CA . ARG A 1 94 ? -5.125 2.796 -10.040 1.00 87.38 94 ARG A CA 1
ATOM 719 C C . ARG A 1 94 ? -6.582 2.343 -10.082 1.00 87.38 94 ARG A C 1
ATOM 721 O O . ARG A 1 94 ? -7.187 2.157 -9.031 1.00 87.38 94 ARG A O 1
ATOM 728 N N . LYS A 1 95 ? -7.113 2.073 -11.278 1.00 90.19 95 LYS A N 1
ATOM 729 C CA . LYS A 1 95 ? -8.491 1.590 -11.462 1.00 90.19 95 LYS A CA 1
ATOM 730 C C . LYS A 1 95 ? -8.773 0.275 -10.742 1.00 90.19 95 LYS A C 1
ATOM 732 O O . LYS A 1 95 ? -9.914 0.034 -10.366 1.00 90.19 95 LYS A O 1
ATOM 737 N N . VAL A 1 96 ? -7.775 -0.594 -10.569 1.00 93.19 96 VAL A N 1
ATOM 738 C CA . VAL A 1 96 ? -7.935 -1.830 -9.789 1.00 93.19 96 VAL A CA 1
ATOM 739 C C . VAL A 1 96 ? -7.960 -1.524 -8.295 1.00 93.19 96 VAL A C 1
ATOM 741 O O . VAL A 1 96 ? -8.844 -2.028 -7.605 1.00 93.19 96 VAL A O 1
ATOM 744 N N . PHE A 1 97 ? -7.051 -0.682 -7.799 1.00 89.50 97 PHE A N 1
ATOM 745 C CA . PHE A 1 97 ? -7.013 -0.293 -6.384 1.00 89.50 97 PHE A CA 1
ATOM 746 C C . PHE A 1 97 ? -8.254 0.481 -5.926 1.00 89.50 97 PHE A C 1
ATOM 748 O O . PHE A 1 97 ? -8.632 0.387 -4.763 1.00 89.50 97 PHE A O 1
ATOM 755 N N . GLU A 1 98 ? -8.899 1.226 -6.823 1.00 88.69 98 GLU A N 1
ATOM 756 C CA . GLU A 1 98 ? -10.124 1.977 -6.523 1.00 88.69 98 GLU A CA 1
ATOM 757 C C . GLU A 1 98 ? -11.385 1.099 -6.452 1.00 88.69 98 GLU A C 1
ATOM 759 O O . GLU A 1 98 ? -12.423 1.563 -5.975 1.00 88.69 98 GLU A O 1
ATOM 764 N N . LYS A 1 99 ? -11.327 -0.172 -6.882 1.00 90.44 99 LYS A N 1
ATOM 765 C CA . LYS A 1 99 ? -12.471 -1.085 -6.745 1.00 90.44 99 LYS A CA 1
ATOM 766 C C . LYS A 1 99 ? -12.710 -1.415 -5.266 1.00 90.44 99 LYS A C 1
ATOM 768 O O . LYS A 1 99 ? -11.759 -1.816 -4.590 1.00 90.44 99 LYS A O 1
ATOM 773 N N . PRO A 1 100 ? -13.962 -1.345 -4.775 1.00 86.81 100 PRO A N 1
ATOM 774 C CA . PRO A 1 100 ? -14.288 -1.686 -3.390 1.00 86.81 100 PRO A CA 1
ATOM 775 C C . PRO A 1 100 ? -13.782 -3.073 -2.976 1.00 86.81 100 PRO A C 1
ATOM 777 O O . PRO A 1 100 ? -13.117 -3.194 -1.950 1.00 86.81 100 PRO A O 1
ATOM 780 N N . ASP A 1 101 ? -13.999 -4.082 -3.821 1.00 92.94 101 ASP A N 1
ATOM 781 C CA . ASP A 1 101 ? -13.619 -5.472 -3.539 1.00 92.94 101 ASP A CA 1
ATOM 782 C C . ASP A 1 101 ? -12.103 -5.652 -3.381 1.00 92.94 101 ASP A C 1
ATOM 784 O O . ASP A 1 101 ? -11.650 -6.476 -2.588 1.00 92.94 101 ASP A O 1
ATOM 788 N N . THR A 1 102 ? -11.297 -4.859 -4.097 1.00 93.06 102 THR A N 1
ATOM 789 C CA . THR A 1 102 ? -9.834 -4.919 -3.987 1.00 93.06 102 THR A CA 1
ATOM 790 C C . THR A 1 102 ? -9.387 -4.542 -2.580 1.00 93.06 102 THR A C 1
ATOM 792 O O . THR A 1 102 ? -8.543 -5.223 -2.000 1.00 93.06 102 THR A O 1
ATOM 795 N N . PHE A 1 103 ? -9.964 -3.481 -2.008 1.00 93.50 103 PHE A N 1
ATOM 796 C CA . PHE A 1 103 ? -9.626 -3.068 -0.649 1.00 93.50 103 PHE A CA 1
ATOM 797 C C . PHE A 1 103 ? -9.986 -4.147 0.370 1.00 93.50 103 PHE A C 1
ATOM 799 O O . PHE A 1 103 ? -9.180 -4.436 1.247 1.00 93.50 103 PHE A O 1
ATOM 806 N N . GLU A 1 104 ? -11.141 -4.793 0.217 1.00 95.56 104 GLU A N 1
ATOM 807 C CA . GLU A 1 104 ? -11.571 -5.877 1.102 1.00 95.56 104 GLU A CA 1
ATOM 808 C C . GLU A 1 104 ? -10.586 -7.054 1.095 1.00 95.56 104 GLU A C 1
ATOM 810 O O . GLU A 1 104 ? -10.246 -7.582 2.154 1.00 95.56 104 GLU A O 1
ATOM 815 N N . VAL A 1 105 ? -10.047 -7.419 -0.074 1.00 96.62 105 VAL A N 1
ATOM 816 C CA . VAL A 1 105 ? -9.002 -8.451 -0.180 1.00 96.62 105 VAL A CA 1
ATOM 817 C C . VAL A 1 105 ? -7.750 -8.052 0.606 1.00 96.62 105 VAL A C 1
ATOM 819 O O . VAL A 1 105 ? -7.237 -8.851 1.391 1.00 96.62 105 VAL A O 1
ATOM 822 N N . PHE A 1 106 ? -7.269 -6.817 0.447 1.00 96.88 106 PHE A N 1
ATOM 823 C CA . PHE A 1 106 ? -6.100 -6.335 1.188 1.00 96.88 106 PHE A CA 1
ATOM 824 C C . PHE A 1 106 ? -6.368 -6.206 2.690 1.00 96.88 106 PHE A C 1
ATOM 826 O O . PHE A 1 106 ? -5.506 -6.557 3.490 1.00 96.88 106 PHE A O 1
ATOM 833 N N . ALA A 1 107 ? -7.558 -5.762 3.086 1.00 96.25 107 ALA A N 1
ATOM 834 C CA . ALA A 1 107 ? -7.962 -5.639 4.481 1.00 96.25 107 ALA A CA 1
ATOM 835 C C . ALA A 1 107 ? -8.113 -7.003 5.171 1.00 96.25 107 ALA A C 1
ATOM 837 O O . ALA A 1 107 ? -7.883 -7.111 6.371 1.00 96.25 107 ALA A O 1
ATOM 838 N N . ASN A 1 108 ? -8.438 -8.064 4.430 1.00 96.94 108 ASN A N 1
ATOM 839 C CA . ASN A 1 108 ? -8.429 -9.426 4.967 1.00 96.94 108 ASN A CA 1
ATOM 840 C C . ASN A 1 108 ? -7.001 -9.955 5.187 1.00 96.94 108 ASN A C 1
ATOM 842 O O . ASN A 1 108 ? -6.778 -10.753 6.093 1.00 96.94 108 ASN A O 1
ATOM 846 N N . LEU A 1 109 ? -6.032 -9.501 4.384 1.00 97.06 109 LEU A N 1
ATOM 847 C CA . LEU A 1 109 ? -4.609 -9.825 4.554 1.00 97.06 109 LEU A CA 1
ATOM 848 C C . LEU A 1 109 ? -3.912 -8.931 5.592 1.00 97.06 109 LEU A C 1
ATOM 850 O O . LEU A 1 109 ? -2.903 -9.337 6.164 1.00 97.06 109 LEU A O 1
ATOM 854 N N . ASN A 1 110 ? -4.430 -7.72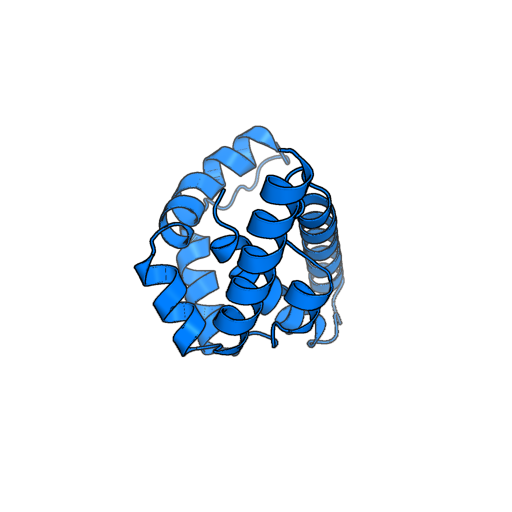3 5.817 1.00 97.19 110 ASN A N 1
ATOM 855 C CA . ASN A 1 110 ? -3.948 -6.772 6.810 1.00 97.19 110 ASN A CA 1
ATOM 856 C C . ASN A 1 110 ? -5.132 -6.031 7.473 1.00 97.19 110 ASN A C 1
ATOM 858 O O . ASN A 1 110 ? -5.538 -4.960 7.002 1.00 97.19 110 ASN A O 1
ATOM 862 N N . PRO A 1 111 ? -5.689 -6.578 8.572 1.00 96.75 111 PRO A N 1
ATOM 863 C CA . PRO A 1 111 ? -6.869 -6.019 9.239 1.00 96.75 111 PRO A CA 1
ATOM 864 C C . PRO A 1 111 ? -6.704 -4.578 9.732 1.00 96.75 111 PRO A C 1
ATOM 866 O O . PRO A 1 111 ? -7.697 -3.857 9.857 1.00 96.75 111 PRO A O 1
ATOM 869 N N . SER A 1 112 ? -5.466 -4.123 9.956 1.00 95.94 112 SER A N 1
ATOM 870 C CA . SER A 1 112 ? -5.177 -2.763 10.415 1.00 95.94 112 SER A CA 1
ATOM 871 C C . SER A 1 112 ? -5.641 -1.687 9.421 1.00 95.94 112 SER A C 1
ATOM 873 O O . SER A 1 112 ? -5.886 -0.546 9.809 1.00 95.94 112 SER A O 1
ATOM 875 N N . LEU A 1 113 ? -5.798 -2.038 8.136 1.00 94.31 113 LEU A N 1
ATOM 876 C CA . LEU A 1 113 ? -6.303 -1.127 7.106 1.00 94.31 113 LEU A CA 1
ATOM 877 C C . LEU A 1 113 ? -7.711 -0.612 7.422 1.00 94.31 113 LEU A C 1
ATOM 879 O O . LEU A 1 113 ? -8.022 0.535 7.110 1.00 94.31 113 LEU A O 1
ATOM 883 N N . ARG A 1 114 ? -8.552 -1.426 8.072 1.00 94.31 114 ARG A N 1
ATOM 884 C CA . ARG A 1 114 ? -9.919 -1.029 8.442 1.00 94.31 114 ARG A CA 1
ATOM 885 C C . ARG A 1 114 ? -9.927 -0.015 9.575 1.00 94.31 114 ARG A C 1
ATOM 887 O O . ARG A 1 114 ? -10.742 0.902 9.575 1.00 94.31 114 ARG A O 1
ATOM 894 N N . GLU A 1 115 ? -9.025 -0.168 10.539 1.00 91.69 115 GLU A N 1
ATOM 895 C CA . GLU A 1 115 ? -8.881 0.806 11.622 1.00 91.69 115 GLU A CA 1
ATOM 896 C C . GLU A 1 115 ? -8.350 2.137 11.087 1.00 91.69 115 GLU A C 1
ATOM 898 O O . GLU A 1 115 ? -8.907 3.189 11.399 1.00 91.69 115 GLU A O 1
ATOM 903 N N . ALA A 1 116 ? -7.364 2.097 10.189 1.00 90.12 116 ALA A N 1
ATOM 904 C CA . ALA A 1 116 ? -6.862 3.293 9.521 1.00 90.12 116 ALA A CA 1
ATOM 905 C C . ALA A 1 116 ? -7.944 3.998 8.677 1.00 90.12 116 ALA A C 1
ATOM 907 O O . ALA A 1 116 ? -8.097 5.214 8.767 1.00 90.12 116 ALA A O 1
ATOM 908 N N . GLU A 1 117 ? -8.766 3.253 7.930 1.00 90.50 117 GLU A N 1
ATOM 909 C CA . GLU A 1 117 ? -9.886 3.813 7.156 1.00 90.50 117 GLU A CA 1
ATOM 910 C C . GLU A 1 117 ? -10.922 4.519 8.050 1.00 90.50 117 GLU A C 1
ATOM 912 O O . GLU A 1 117 ? -11.408 5.610 7.722 1.00 90.50 117 GLU A O 1
ATOM 917 N N . LYS A 1 118 ? -11.246 3.930 9.209 1.00 89.19 118 LYS A N 1
ATOM 918 C CA . LYS A 1 118 ? -12.137 4.556 10.198 1.00 89.19 118 LYS A CA 1
ATOM 919 C C . LYS A 1 118 ? -11.549 5.860 10.726 1.00 89.19 118 LYS A C 1
ATOM 921 O O . LYS A 1 118 ? -12.302 6.817 10.911 1.00 89.19 118 LYS A O 1
ATOM 926 N N . LEU A 1 119 ? -10.239 5.900 10.981 1.00 85.88 119 LEU A N 1
ATOM 927 C CA . LEU A 1 119 ? -9.548 7.111 11.420 1.00 85.88 119 LEU A CA 1
ATOM 928 C C . LEU A 1 119 ? -9.653 8.195 10.343 1.00 85.88 119 LEU A C 1
ATOM 930 O O . LEU A 1 119 ? -10.170 9.266 10.644 1.00 85.88 119 LEU A O 1
ATOM 934 N N . CYS A 1 120 ? -9.346 7.889 9.081 1.00 80.94 120 CYS A N 1
ATOM 935 C CA . CYS A 1 120 ? -9.502 8.835 7.970 1.00 80.94 120 CYS A CA 1
ATOM 936 C C . CYS A 1 120 ? -10.933 9.395 7.850 1.00 80.94 120 CYS A C 1
ATOM 938 O O . CYS A 1 120 ? -11.149 10.607 7.764 1.00 80.94 120 CYS A O 1
ATOM 940 N N . SER A 1 121 ? -11.937 8.518 7.949 1.00 75.69 121 SER A N 1
ATOM 941 C CA . SER A 1 121 ? -13.359 8.878 7.831 1.00 75.69 121 SER A CA 1
ATOM 942 C C . SER A 1 121 ? -13.879 9.765 8.974 1.00 75.69 121 SER A C 1
ATOM 944 O O . SER A 1 121 ? -14.873 10.480 8.811 1.00 75.69 121 SER A O 1
ATOM 946 N N . ARG A 1 122 ? -13.262 9.700 10.163 1.00 62.56 122 ARG A N 1
ATOM 947 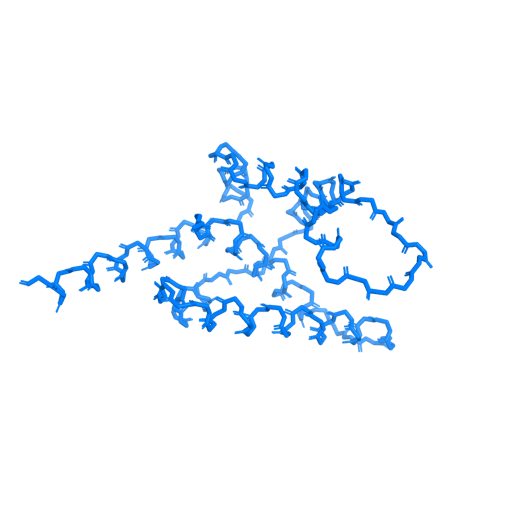C CA . ARG A 1 122 ? -13.627 10.542 11.318 1.00 62.56 122 ARG A CA 1
ATOM 948 C C . ARG A 1 122 ? -13.160 11.984 11.133 1.00 62.56 122 ARG A C 1
ATOM 950 O O . ARG A 1 122 ? -13.891 12.899 11.505 1.00 62.56 122 ARG A O 1
ATOM 957 N N . TYR A 1 123 ? -11.986 12.187 10.539 1.00 55.59 123 TYR A N 1
ATOM 958 C CA . TYR A 1 123 ? -11.444 13.527 10.304 1.00 55.59 123 TYR A CA 1
ATOM 959 C C . TYR A 1 123 ? -12.124 14.231 9.129 1.00 55.59 123 TYR A C 1
ATOM 961 O O . TYR A 1 123 ? -12.439 15.411 9.252 1.00 55.59 123 TYR A O 1
ATOM 969 N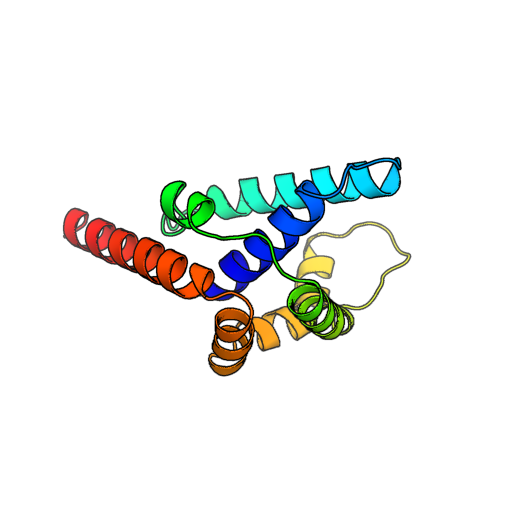 N . GLY A 1 124 ? -12.475 13.505 8.060 1.00 56.53 124 GLY A N 1
ATOM 970 C CA . GLY A 1 124 ? -13.265 14.070 6.958 1.00 56.53 124 GLY A CA 1
ATOM 971 C C . GLY A 1 124 ? -14.625 14.629 7.407 1.00 56.53 124 GLY A C 1
ATOM 972 O O . GLY A 1 124 ? -15.041 15.687 6.942 1.00 56.53 124 GLY A O 1
ATOM 973 N N . ARG A 1 125 ? -15.292 13.973 8.372 1.00 56.69 125 ARG A N 1
ATOM 974 C CA . ARG A 1 125 ? -16.547 14.475 8.969 1.00 56.69 125 ARG A CA 1
ATOM 975 C C . ARG A 1 125 ? -16.342 15.699 9.861 1.00 56.69 125 ARG A C 1
ATOM 977 O O . ARG A 1 125 ? -17.057 16.679 9.698 1.00 56.69 125 ARG A O 1
ATOM 984 N N . ARG A 1 126 ? -15.339 15.680 10.746 1.00 55.09 126 ARG A N 1
ATOM 985 C CA . ARG A 1 126 ? -15.027 16.828 11.618 1.00 55.09 126 ARG A CA 1
ATOM 986 C C . ARG A 1 126 ? -14.612 18.078 10.839 1.00 55.09 126 ARG A C 1
ATOM 988 O O . ARG A 1 126 ? -14.977 19.179 11.232 1.00 55.09 126 ARG A O 1
ATOM 995 N N . ALA A 1 127 ? -13.869 17.920 9.743 1.00 54.06 127 ALA A N 1
ATOM 996 C CA . ALA A 1 127 ? -13.472 19.037 8.887 1.00 54.06 127 ALA A CA 1
ATOM 997 C C . ALA A 1 127 ? -14.675 19.676 8.167 1.00 54.06 127 ALA A C 1
ATOM 999 O O . ALA A 1 127 ? -14.726 20.895 8.035 1.00 54.06 127 ALA A O 1
ATOM 1000 N N . ALA A 1 128 ? -15.660 18.871 7.752 1.00 55.66 128 ALA A N 1
ATOM 1001 C CA . ALA A 1 128 ? -16.893 19.365 7.139 1.00 55.66 128 ALA A CA 1
ATOM 1002 C C . ALA A 1 128 ? -17.811 20.086 8.146 1.00 55.66 128 ALA A C 1
ATOM 1004 O O . ALA A 1 128 ? -18.398 21.115 7.817 1.00 55.66 128 ALA A O 1
ATOM 1005 N N . GLU A 1 129 ? -17.896 19.581 9.381 1.00 54.69 129 GLU A N 1
ATOM 1006 C CA . GLU A 1 129 ? -18.658 20.210 10.471 1.00 54.69 129 GLU A CA 1
ATOM 1007 C C . GLU A 1 129 ? -18.043 21.541 10.930 1.00 54.69 129 GLU A C 1
ATOM 1009 O O . GLU A 1 129 ? -18.778 22.460 11.261 1.00 54.69 129 GLU A O 1
ATOM 1014 N N . ALA A 1 130 ? -16.713 21.678 10.917 1.00 54.44 130 ALA A N 1
ATOM 1015 C CA . ALA A 1 130 ? -16.028 22.923 11.282 1.00 54.44 130 ALA A CA 1
ATOM 1016 C C . ALA A 1 130 ? -16.095 24.022 10.200 1.00 54.44 130 ALA A C 1
ATOM 1018 O O . ALA A 1 130 ? -15.742 25.168 10.472 1.00 54.44 130 ALA A O 1
ATOM 1019 N N . ALA A 1 131 ? -16.503 23.673 8.976 1.00 51.16 131 ALA A N 1
ATOM 1020 C CA . ALA A 1 131 ? -16.631 24.587 7.840 1.00 51.16 131 ALA A CA 1
ATOM 1021 C C . ALA A 1 131 ? -18.088 25.015 7.555 1.00 51.16 131 ALA A C 1
ATOM 1023 O O . ALA A 1 131 ? -18.321 25.729 6.577 1.00 51.16 131 ALA A O 1
ATOM 1024 N N . SER A 1 132 ? -19.044 24.559 8.374 1.00 48.78 132 SER A N 1
ATOM 1025 C CA . SER A 1 132 ? -20.479 24.890 8.312 1.00 48.78 132 SER A CA 1
ATOM 1026 C C . SER A 1 132 ? -20.863 25.864 9.423 1.00 48.78 132 SER A C 1
ATOM 1028 O O . SER A 1 132 ? -21.766 26.692 9.176 1.00 48.78 132 SER A O 1
#

Secondary structure (DSSP, 8-state):
--SHHHHHHHHHHHHHHTS---SHHHHHHHHHHHHHHHHHHTSTT--S-HHHHHHPPPPPHHHHHHHHHHHTTSPPP-S---HHHHHHHHHHHHHHHTSHHHHHHHHHH-THHHHHHHHHHHHHHHHHHTT-

pLDDT: mean 79.87, std 13.45, range [47.84, 97.19]

Foldseek 3Di:
DQCLLVLLLLQQLQQLVVDPQPDPVSVVVNVVSVVVNVVVCPPPQNLQDPVLSVLFHHADPVSVVVLVVLVVQQDDDPDDDDPVVSVVSCVSSVVQSPDPVSSVVNCVRTVSSVVSSVSSVVVSVVVVVVVD

Radius of gyration: 15.46 Å; chains: 1; bounding box: 42×37×35 Å